Protein AF-A0A535XSL6-F1 (afdb_monomer_lite)

pLDDT: mean 91.22, std 11.69, range [49.62, 98.19]

Sequence (105 aa):
RFDVVIGQMKQGILSLMEIEALAAGRPVITALDRTLYAPDPPPVVAVSGPDEIVAAVERLRRDPGELERISRESRDWAARNHGRAHHLALLETAYFGGSGPAVSS

Structure (mmCIF, N/CA/C/O backbone):
data_AF-A0A535XSL6-F1
#
_entry.id   AF-A0A535XSL6-F1
#
loop_
_atom_site.group_PDB
_atom_site.id
_atom_site.type_symbol
_atom_site.label_atom_id
_atom_site.label_alt_id
_atom_site.label_comp_id
_atom_site.label_asym_id
_atom_site.label_entity_id
_atom_site.label_seq_id
_atom_site.pdbx_PDB_ins_code
_atom_site.Cartn_x
_atom_site.Cartn_y
_atom_site.Cartn_z
_atom_site.occupancy
_atom_site.B_iso_or_equiv
_atom_site.auth_seq_id
_atom_site.auth_comp_id
_atom_site.auth_asym_id
_atom_site.auth_atom_id
_atom_site.pdbx_PDB_model_num
ATOM 1 N N . ARG A 1 1 ? -7.313 -13.955 13.182 1.00 53.66 1 ARG A N 1
ATOM 2 C CA . ARG A 1 1 ? -6.866 -13.836 11.774 1.00 53.66 1 ARG A CA 1
ATOM 3 C C . ARG A 1 1 ? -6.475 -12.376 11.565 1.00 53.66 1 ARG A C 1
ATOM 5 O O . ARG A 1 1 ? -7.182 -11.526 12.085 1.00 53.66 1 ARG A O 1
ATOM 12 N N . PHE A 1 2 ? -5.306 -12.099 10.983 1.00 57.81 2 PHE A N 1
ATOM 13 C CA . PHE A 1 2 ? -4.799 -10.734 10.786 1.00 57.81 2 PHE A CA 1
ATOM 14 C C . PHE A 1 2 ? -4.934 -10.362 9.307 1.00 57.81 2 PHE A C 1
ATOM 16 O O . PHE A 1 2 ? -4.104 -10.766 8.491 1.00 57.81 2 PHE A O 1
ATOM 23 N N . ASP A 1 3 ? -5.989 -9.627 8.964 1.00 80.44 3 ASP A N 1
ATOM 24 C CA . ASP A 1 3 ? -6.381 -9.379 7.570 1.00 80.44 3 ASP A CA 1
ATOM 25 C C . ASP A 1 3 ? -5.793 -8.090 6.970 1.00 80.44 3 ASP A C 1
ATOM 27 O O . ASP A 1 3 ? -5.906 -7.876 5.771 1.00 80.44 3 ASP A O 1
ATOM 31 N N . VAL A 1 4 ? -5.118 -7.262 7.774 1.00 91.50 4 VAL A N 1
ATOM 32 C CA . VAL A 1 4 ? -4.571 -5.955 7.366 1.00 91.50 4 VAL A CA 1
ATOM 33 C C . VAL A 1 4 ? -3.098 -5.848 7.767 1.00 91.50 4 VAL A C 1
ATOM 35 O O . VAL A 1 4 ? -2.683 -6.407 8.786 1.00 91.50 4 VAL A O 1
ATOM 38 N N . VAL A 1 5 ? -2.305 -5.140 6.965 1.00 95.75 5 VAL A N 1
ATOM 39 C CA . VAL A 1 5 ? -0.901 -4.799 7.236 1.00 95.75 5 VAL A CA 1
ATOM 40 C C . VAL A 1 5 ? -0.791 -3.294 7.481 1.00 95.75 5 VAL A C 1
ATOM 42 O O . VAL A 1 5 ? -1.433 -2.502 6.795 1.00 95.75 5 VAL A O 1
ATOM 45 N N . ILE A 1 6 ? 0.011 -2.892 8.466 1.00 96.19 6 ILE A N 1
ATOM 46 C CA . ILE A 1 6 ? 0.261 -1.482 8.784 1.00 96.19 6 ILE A CA 1
ATOM 47 C C . ILE A 1 6 ? 1.759 -1.230 8.639 1.00 96.19 6 ILE A C 1
ATOM 49 O O . ILE A 1 6 ? 2.554 -1.856 9.336 1.00 96.19 6 ILE A O 1
ATOM 53 N N . GLY A 1 7 ? 2.129 -0.307 7.756 1.00 94.75 7 GLY A N 1
ATOM 54 C CA . GLY A 1 7 ? 3.508 0.141 7.553 1.00 94.75 7 GLY A CA 1
ATOM 55 C C . GLY A 1 7 ? 3.554 1.662 7.569 1.00 94.75 7 GLY A C 1
ATOM 56 O O . GLY A 1 7 ? 2.710 2.299 6.957 1.00 94.75 7 GLY A O 1
ATOM 57 N N . 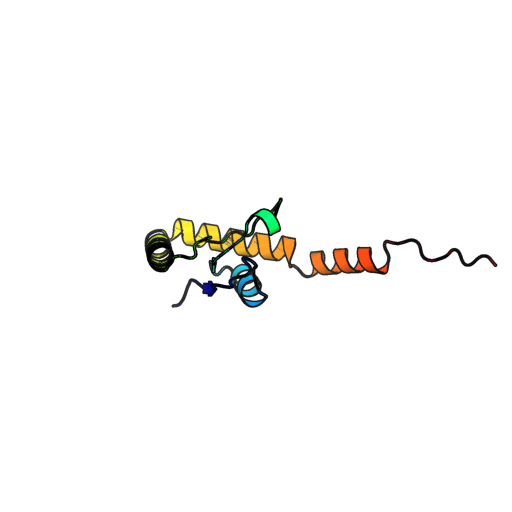GLN A 1 8 ? 4.482 2.283 8.293 1.00 95.19 8 GLN A N 1
ATOM 58 C CA . GLN A 1 8 ? 4.508 3.745 8.487 1.00 95.19 8 GLN A CA 1
ATOM 59 C C . GLN A 1 8 ? 5.891 4.311 8.149 1.00 95.19 8 GLN A C 1
ATOM 61 O O . GLN A 1 8 ? 6.558 4.943 8.970 1.00 95.19 8 GLN A O 1
ATOM 66 N N . MET A 1 9 ? 6.354 4.024 6.929 1.00 92.38 9 MET A N 1
ATOM 67 C CA . MET A 1 9 ? 7.629 4.530 6.427 1.00 92.38 9 MET A CA 1
ATOM 68 C C . MET A 1 9 ? 7.535 6.042 6.178 1.00 92.38 9 MET A C 1
ATOM 70 O O . MET A 1 9 ? 6.661 6.517 5.457 1.00 92.38 9 MET A O 1
ATOM 74 N N . LYS A 1 10 ? 8.460 6.816 6.758 1.00 89.94 10 LYS A N 1
ATOM 75 C CA . LYS A 1 10 ? 8.420 8.291 6.713 1.00 89.94 10 LYS A CA 1
ATOM 76 C C . LYS A 1 10 ? 8.598 8.875 5.311 1.00 89.94 10 LYS A C 1
ATOM 78 O O . LYS A 1 10 ? 8.204 10.008 5.075 1.00 89.94 10 LYS A O 1
ATOM 83 N N . GLN A 1 11 ? 9.206 8.118 4.405 1.00 92.69 11 GLN A N 1
ATOM 84 C CA . GLN A 1 11 ? 9.481 8.518 3.029 1.00 92.69 11 GLN A CA 1
ATOM 85 C C . GLN A 1 11 ? 8.227 8.517 2.139 1.00 92.69 11 GLN A C 1
ATOM 87 O O . GLN A 1 11 ? 8.316 8.954 0.998 1.00 92.69 11 GLN A O 1
ATOM 92 N N . GLY A 1 12 ? 7.078 8.026 2.626 1.00 93.62 12 GLY A N 1
ATOM 93 C CA . GLY A 1 12 ? 5.834 8.005 1.851 1.00 93.62 12 GLY A CA 1
ATOM 94 C C . GLY A 1 12 ? 5.847 7.016 0.681 1.00 93.62 12 GLY A C 1
ATOM 95 O O . GLY A 1 12 ? 5.051 7.162 -0.245 1.00 93.62 12 GLY A O 1
ATOM 96 N N . ILE A 1 13 ? 6.747 6.030 0.716 1.00 95.38 13 ILE A N 1
ATOM 97 C CA . ILE A 1 13 ? 6.874 4.971 -0.288 1.00 95.38 13 ILE A CA 1
ATOM 98 C C . ILE A 1 13 ? 6.424 3.624 0.280 1.00 95.38 13 ILE A C 1
ATOM 100 O O . ILE A 1 13 ? 6.453 3.395 1.489 1.00 95.38 13 ILE A O 1
ATOM 104 N N . LEU A 1 14 ? 6.094 2.706 -0.619 1.00 96.56 14 LEU A N 1
ATOM 105 C CA . LEU A 1 14 ? 5.950 1.285 -0.337 1.00 96.56 14 LEU A CA 1
ATOM 106 C C . LEU A 1 14 ? 7.327 0.617 -0.329 1.00 96.56 14 LEU A C 1
ATOM 108 O O . LEU A 1 14 ? 8.085 0.737 -1.294 1.00 96.56 14 LEU A O 1
ATOM 112 N N . SER A 1 15 ? 7.639 -0.119 0.735 1.00 94.88 15 SER A N 1
ATOM 113 C CA . SER A 1 15 ? 8.760 -1.054 0.732 1.00 94.88 15 SER A CA 1
ATOM 114 C C . SER A 1 15 ? 8.353 -2.377 0.079 1.00 94.88 15 SER A C 1
ATOM 116 O O . SER A 1 15 ? 7.188 -2.603 -0.266 1.00 94.88 15 SER A O 1
ATOM 118 N N . LEU A 1 16 ? 9.315 -3.294 -0.046 1.00 94.81 16 LEU A N 1
ATOM 119 C CA . LEU A 1 16 ? 9.047 -4.646 -0.531 1.00 94.81 16 LEU A CA 1
ATOM 120 C C . LEU A 1 16 ? 7.955 -5.349 0.291 1.00 94.81 16 LEU A C 1
ATOM 122 O O . LEU A 1 16 ? 7.112 -6.029 -0.284 1.00 94.81 16 LEU A O 1
ATOM 126 N N . MET A 1 17 ? 7.921 -5.144 1.611 1.00 95.06 17 MET A N 1
ATOM 127 C CA . MET A 1 17 ? 6.949 -5.812 2.482 1.00 95.06 17 MET A CA 1
ATOM 128 C C . MET A 1 17 ? 5.516 -5.340 2.211 1.00 95.06 17 MET A C 1
ATOM 130 O O . MET A 1 17 ? 4.594 -6.156 2.187 1.00 95.06 17 MET A O 1
ATOM 134 N N . GLU A 1 18 ? 5.305 -4.040 1.969 1.00 96.88 18 GLU A N 1
ATOM 135 C CA . GLU A 1 18 ? 3.988 -3.542 1.570 1.00 96.88 18 GLU A CA 1
ATOM 136 C C . GLU A 1 18 ? 3.591 -4.079 0.191 1.00 96.88 18 GLU A C 1
ATOM 138 O O . GLU A 1 18 ? 2.450 -4.496 0.015 1.00 96.88 18 GLU A O 1
ATOM 143 N N . ILE A 1 19 ? 4.517 -4.144 -0.770 1.00 96.81 19 ILE A N 1
ATOM 144 C CA . ILE A 1 19 ? 4.233 -4.692 -2.107 1.00 96.81 19 ILE A CA 1
ATOM 145 C C . ILE A 1 19 ? 3.854 -6.179 -2.024 1.00 96.81 19 ILE A C 1
ATOM 147 O O . ILE A 1 19 ? 2.882 -6.599 -2.652 1.00 96.81 19 ILE A O 1
ATOM 151 N N . GLU A 1 20 ? 4.557 -6.977 -1.219 1.00 96.19 20 GLU A N 1
ATOM 152 C CA . GLU A 1 20 ? 4.226 -8.388 -0.989 1.00 96.19 20 GLU A CA 1
ATOM 153 C C . GLU A 1 20 ? 2.866 -8.558 -0.302 1.00 96.19 20 GLU A C 1
ATOM 155 O O . GLU A 1 20 ? 2.087 -9.441 -0.670 1.00 96.19 20 GLU A O 1
ATOM 160 N N . ALA A 1 21 ? 2.534 -7.690 0.658 1.00 96.62 21 ALA A N 1
ATOM 161 C CA . ALA A 1 21 ? 1.214 -7.677 1.280 1.00 96.62 21 ALA A CA 1
ATOM 162 C C . ALA A 1 21 ? 0.111 -7.393 0.248 1.00 96.62 21 ALA A C 1
ATOM 164 O O . ALA A 1 21 ? -0.882 -8.126 0.201 1.00 96.62 21 ALA A O 1
ATOM 165 N N . LEU A 1 22 ? 0.310 -6.399 -0.623 1.00 96.81 22 LEU A N 1
ATOM 166 C CA . LEU A 1 22 ? -0.619 -6.087 -1.711 1.00 96.81 22 LEU A CA 1
ATOM 167 C C . LEU A 1 22 ? -0.757 -7.258 -2.690 1.00 96.81 22 LEU A C 1
ATOM 169 O O . LEU A 1 22 ? -1.878 -7.627 -3.043 1.00 96.81 22 LEU A O 1
ATOM 173 N N . ALA A 1 23 ? 0.353 -7.900 -3.062 1.00 96.81 23 ALA A N 1
ATOM 174 C CA . ALA A 1 23 ? 0.362 -9.083 -3.922 1.00 96.81 23 ALA A CA 1
ATOM 175 C C . ALA A 1 23 ? -0.367 -10.284 -3.290 1.00 96.81 23 ALA A C 1
ATOM 177 O O . ALA A 1 23 ? -1.012 -11.060 -3.994 1.00 96.81 23 ALA A O 1
ATOM 178 N N . ALA A 1 24 ? -0.335 -10.415 -1.961 1.00 95.69 24 ALA A N 1
ATOM 179 C CA . ALA A 1 24 ? -1.122 -11.399 -1.218 1.00 95.69 24 ALA A CA 1
ATOM 180 C C . ALA A 1 24 ? -2.605 -10.997 -1.054 1.00 95.69 24 ALA A C 1
ATOM 182 O O . ALA A 1 24 ? -3.403 -11.763 -0.511 1.00 95.69 24 ALA A O 1
ATOM 183 N N . GLY A 1 25 ? -2.997 -9.806 -1.516 1.00 95.25 25 GLY A N 1
ATOM 184 C CA . GLY A 1 25 ? -4.336 -9.246 -1.344 1.00 95.25 25 GLY A CA 1
ATOM 185 C C . GLY A 1 25 ? -4.651 -8.870 0.098 1.00 95.25 25 GLY A C 1
ATOM 186 O O . GLY A 1 25 ? -5.805 -8.951 0.513 1.00 95.25 25 GLY A O 1
ATOM 187 N N . ARG A 1 26 ? -3.637 -8.498 0.881 1.00 95.19 26 ARG A N 1
ATOM 188 C CA . ARG A 1 26 ? -3.792 -7.987 2.244 1.00 95.19 26 ARG A CA 1
ATOM 189 C C . ARG A 1 26 ? -3.800 -6.460 2.174 1.00 95.19 26 ARG A C 1
ATOM 191 O O . ARG A 1 26 ? -2.777 -5.890 1.794 1.00 95.19 26 ARG A O 1
ATOM 198 N N . PRO A 1 27 ? -4.910 -5.788 2.524 1.00 95.19 27 PRO A N 1
ATOM 199 C CA . PRO A 1 27 ? -4.965 -4.335 2.532 1.00 95.19 27 PRO A CA 1
ATOM 200 C C . PRO A 1 27 ? -3.859 -3.740 3.402 1.00 95.19 27 PRO A C 1
ATOM 202 O O . PRO A 1 27 ? -3.575 -4.236 4.497 1.00 95.19 27 PRO A O 1
ATOM 205 N N . VAL A 1 28 ? -3.249 -2.668 2.903 1.00 97.62 28 VAL A N 1
ATOM 206 C CA . VAL A 1 28 ? -2.163 -1.954 3.577 1.00 97.62 28 VAL A CA 1
ATOM 207 C C . VAL A 1 28 ? -2.667 -0.589 4.035 1.00 97.62 28 VAL A C 1
ATOM 209 O O . VAL A 1 28 ? -3.239 0.166 3.246 1.00 97.62 28 VAL A O 1
ATOM 212 N N . ILE A 1 29 ? -2.442 -0.268 5.308 1.00 97.69 29 ILE A N 1
ATOM 213 C CA . ILE A 1 29 ? -2.622 1.069 5.878 1.00 97.69 29 ILE A CA 1
ATOM 214 C C . ILE A 1 29 ? -1.237 1.698 6.012 1.00 97.69 29 ILE A C 1
ATOM 216 O O . ILE A 1 29 ? -0.399 1.194 6.767 1.00 97.69 29 ILE A O 1
ATOM 220 N N . THR A 1 30 ? -0.977 2.776 5.276 1.00 97.75 30 THR A N 1
ATOM 221 C CA . THR A 1 30 ? 0.369 3.354 5.216 1.00 97.75 30 THR A CA 1
ATOM 222 C C . THR A 1 30 ? 0.395 4.851 4.962 1.00 97.75 30 THR A C 1
ATOM 224 O O . THR A 1 30 ? -0.532 5.405 4.378 1.00 97.75 30 THR A O 1
ATOM 227 N N . ALA A 1 31 ? 1.472 5.506 5.387 1.00 96.75 31 ALA A N 1
ATOM 228 C CA . ALA A 1 31 ? 1.798 6.843 4.921 1.00 96.75 31 ALA A CA 1
ATOM 229 C C . ALA A 1 31 ? 2.232 6.754 3.449 1.00 96.75 31 ALA A C 1
ATOM 231 O O . ALA A 1 31 ? 3.170 6.028 3.126 1.00 96.75 31 ALA A O 1
ATOM 232 N N . LEU A 1 32 ? 1.557 7.483 2.557 1.00 96.69 32 LEU A N 1
ATOM 233 C CA . LEU A 1 32 ? 1.830 7.431 1.121 1.00 96.69 32 LEU A CA 1
AT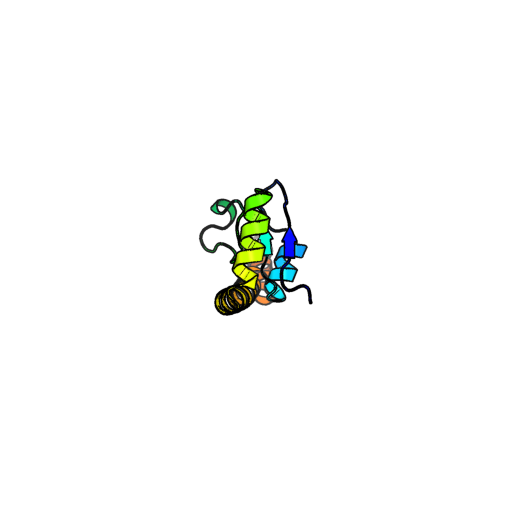OM 234 C C . LEU A 1 32 ? 1.878 8.836 0.524 1.00 96.69 32 LEU A C 1
ATOM 236 O O . LEU A 1 32 ? 0.897 9.578 0.601 1.00 96.69 32 LEU A O 1
ATOM 240 N N . ASP A 1 33 ? 2.975 9.156 -0.151 1.00 95.19 33 ASP A N 1
ATOM 241 C CA . ASP A 1 33 ? 3.027 10.280 -1.075 1.00 95.19 33 ASP A CA 1
ATOM 242 C C . ASP A 1 33 ? 2.502 9.823 -2.441 1.00 95.19 33 ASP A C 1
ATOM 244 O O . ASP A 1 33 ? 3.184 9.152 -3.214 1.00 95.19 33 ASP A O 1
ATOM 248 N N . ARG A 1 34 ? 1.255 10.189 -2.748 1.00 92.88 34 ARG A N 1
ATOM 249 C 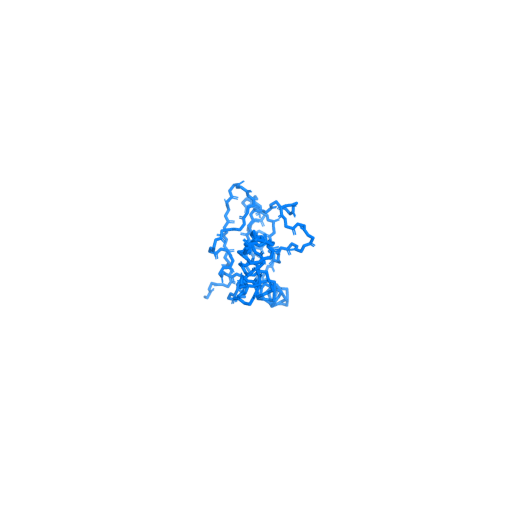CA . ARG A 1 34 ? 0.589 9.799 -4.000 1.00 92.88 34 ARG A CA 1
ATOM 250 C C . ARG A 1 34 ? 1.268 10.365 -5.245 1.00 92.88 34 ARG A C 1
ATOM 252 O O . ARG A 1 34 ? 1.080 9.805 -6.323 1.00 92.88 34 ARG A O 1
ATOM 259 N N . THR A 1 35 ? 2.031 11.451 -5.123 1.00 94.12 35 THR A N 1
ATOM 260 C CA . THR A 1 35 ? 2.687 12.082 -6.277 1.00 94.12 35 THR A CA 1
ATOM 261 C C . THR A 1 35 ? 3.783 11.195 -6.866 1.00 94.12 35 THR A C 1
ATOM 263 O O . THR A 1 35 ? 3.993 11.215 -8.077 1.00 94.12 35 THR A O 1
ATOM 266 N N . LEU A 1 36 ? 4.394 10.335 -6.044 1.00 93.00 36 LEU A N 1
ATOM 267 C CA . LEU A 1 36 ? 5.416 9.368 -6.455 1.00 93.00 36 LEU A CA 1
ATOM 268 C C . LEU A 1 36 ? 4.858 8.196 -7.276 1.00 93.00 36 LEU A C 1
ATOM 270 O O . LEU A 1 36 ? 5.626 7.460 -7.889 1.00 93.00 36 LEU A O 1
ATOM 274 N N . TYR A 1 37 ? 3.535 8.022 -7.289 1.00 93.56 37 TYR A N 1
ATOM 275 C CA . TYR A 1 37 ? 2.856 6.905 -7.948 1.00 93.56 37 TYR A CA 1
ATOM 276 C C . TYR A 1 37 ? 1.919 7.354 -9.074 1.00 93.56 37 TYR A C 1
ATOM 278 O O . TYR A 1 37 ? 1.065 6.591 -9.518 1.00 93.56 37 TYR A O 1
ATOM 286 N N . ALA A 1 38 ? 2.040 8.595 -9.549 1.00 91.88 38 ALA A N 1
ATOM 287 C CA . ALA A 1 38 ? 1.301 9.021 -10.729 1.00 91.88 38 ALA A CA 1
ATOM 288 C C . ALA A 1 38 ? 1.826 8.286 -11.983 1.00 91.88 38 ALA A C 1
ATOM 290 O O . ALA A 1 38 ? 3.041 8.165 -12.147 1.00 91.88 38 ALA A O 1
ATOM 291 N N . PRO A 1 39 ? 0.953 7.826 -12.899 1.00 93.44 39 PRO A N 1
ATOM 292 C CA . PRO A 1 39 ? -0.503 8.002 -12.920 1.00 93.44 39 PRO A CA 1
ATOM 293 C C . PRO A 1 39 ? -1.319 6.859 -12.274 1.00 93.44 39 PRO A C 1
ATOM 295 O O . PRO A 1 39 ? -2.539 6.985 -12.204 1.00 93.44 39 PRO A O 1
ATOM 298 N N . ASP A 1 40 ? -0.690 5.766 -11.827 1.00 94.75 40 ASP A N 1
ATOM 299 C CA . ASP A 1 40 ? -1.357 4.554 -11.308 1.00 94.75 40 ASP A CA 1
ATOM 300 C C . ASP A 1 40 ? -1.043 4.321 -9.812 1.00 94.75 40 ASP A C 1
ATOM 302 O O . ASP A 1 40 ? -0.169 3.515 -9.472 1.00 94.75 40 ASP A O 1
ATOM 306 N N . PRO A 1 41 ? -1.717 5.034 -8.887 1.00 95.69 41 PRO A N 1
ATOM 307 C CA . PRO A 1 41 ? -1.436 4.936 -7.460 1.00 95.69 41 PRO A CA 1
ATOM 308 C C . PRO A 1 41 ? -1.804 3.562 -6.878 1.00 95.69 41 PRO A C 1
ATOM 310 O O . PRO A 1 41 ? -2.815 2.975 -7.275 1.00 95.69 41 PRO A O 1
ATOM 313 N N . PRO A 1 42 ? -1.057 3.062 -5.875 1.00 97.12 42 PRO A N 1
ATOM 314 C CA . PRO A 1 42 ? -1.363 1.785 -5.254 1.00 97.12 42 PRO A CA 1
ATOM 315 C C . PRO A 1 42 ? -2.674 1.854 -4.451 1.00 97.12 42 PRO A C 1
ATOM 317 O O . PRO A 1 42 ? -2.955 2.860 -3.786 1.00 97.12 42 PRO A O 1
ATOM 320 N N . PRO A 1 43 ? -3.470 0.773 -4.441 1.00 96.81 43 PRO A N 1
ATOM 321 C CA . PRO A 1 43 ? -4.716 0.694 -3.688 1.00 96.81 43 PRO A CA 1
ATOM 322 C C . PRO A 1 43 ? -4.421 0.392 -2.212 1.00 96.81 43 PRO A C 1
ATOM 324 O O . PRO A 1 43 ? -4.493 -0.747 -1.748 1.00 96.81 43 PRO A O 1
ATOM 327 N N . VAL A 1 44 ? -4.061 1.445 -1.480 1.00 97.44 44 VAL A N 1
ATOM 328 C CA . VAL A 1 44 ? -3.797 1.433 -0.035 1.00 97.44 44 VAL A CA 1
ATOM 329 C C . VAL A 1 44 ? -4.732 2.390 0.696 1.00 97.44 44 VAL A C 1
ATOM 331 O O . VAL A 1 44 ? -5.281 3.331 0.115 1.00 97.44 44 VAL A O 1
ATOM 334 N N . VAL A 1 45 ? -4.865 2.204 2.007 1.00 97.31 45 VAL A N 1
ATOM 335 C CA . VAL A 1 45 ? -5.466 3.211 2.883 1.00 97.31 45 VAL A CA 1
ATOM 336 C C . VAL A 1 45 ? -4.366 4.170 3.337 1.00 97.31 45 VAL A C 1
ATOM 338 O O . VAL A 1 45 ? -3.584 3.859 4.233 1.00 97.31 45 VAL A O 1
ATOM 341 N N . ALA A 1 46 ? -4.295 5.326 2.677 1.00 96.62 46 ALA A N 1
ATOM 342 C CA . ALA A 1 46 ? -3.255 6.326 2.901 1.00 96.62 46 ALA A CA 1
ATOM 343 C C . ALA A 1 46 ? -3.570 7.214 4.120 1.00 96.62 46 ALA A C 1
ATOM 345 O O . ALA A 1 46 ? -4.286 8.204 3.979 1.00 96.62 46 ALA A O 1
ATOM 346 N N . VAL A 1 47 ? -3.066 6.845 5.301 1.00 97.00 47 VAL A N 1
ATOM 347 C CA . VAL A 1 47 ? -3.198 7.596 6.567 1.00 97.00 47 VAL A CA 1
ATOM 348 C C . VAL A 1 47 ? -1.947 7.410 7.429 1.00 97.00 47 VAL A C 1
ATOM 350 O O . VAL A 1 47 ? -1.270 6.380 7.336 1.00 97.00 47 VAL A O 1
ATOM 353 N N . SER A 1 48 ? -1.652 8.389 8.288 1.00 95.69 48 SER A N 1
ATOM 354 C CA . SER A 1 48 ? -0.434 8.381 9.117 1.00 95.69 48 SER A CA 1
ATOM 355 C C . SER A 1 48 ? -0.637 8.793 10.576 1.00 95.69 48 SER A C 1
ATOM 357 O O . SER A 1 48 ? 0.246 8.563 11.402 1.00 95.69 48 SER A O 1
ATOM 359 N N . GLY A 1 49 ? -1.777 9.393 10.927 1.00 96.75 49 GLY A N 1
ATOM 360 C CA . GLY A 1 49 ? -2.108 9.721 12.311 1.00 96.75 49 GLY A CA 1
ATOM 361 C C . GLY A 1 49 ? -2.525 8.480 13.114 1.00 96.75 49 GLY A C 1
ATOM 362 O O . GLY A 1 49 ? -3.239 7.632 12.577 1.00 96.75 49 GLY A O 1
ATOM 363 N N . PRO A 1 50 ? -2.159 8.358 14.405 1.00 95.94 50 PRO A N 1
ATOM 364 C CA . PRO A 1 50 ? -2.580 7.230 15.242 1.00 95.94 50 PRO A CA 1
ATOM 365 C C . PRO A 1 50 ? -4.101 7.017 15.256 1.00 95.94 50 PRO A C 1
ATOM 367 O O . PRO A 1 50 ? -4.569 5.906 15.009 1.00 95.94 50 PRO A O 1
ATOM 370 N N . ASP A 1 51 ? -4.872 8.088 15.457 1.00 98.19 51 ASP A N 1
ATOM 371 C CA . ASP A 1 51 ? -6.339 8.025 15.481 1.00 98.19 51 ASP A CA 1
ATOM 372 C C . ASP A 1 51 ? -6.922 7.675 14.105 1.00 98.19 51 ASP A C 1
ATOM 374 O O . ASP A 1 51 ? -7.897 6.930 14.005 1.00 98.19 51 ASP A O 1
ATOM 378 N N . GLU A 1 52 ? -6.291 8.150 13.028 1.00 98.00 52 GLU A N 1
ATOM 379 C CA . GLU A 1 52 ? -6.688 7.830 11.653 1.00 98.00 52 GLU A CA 1
ATOM 380 C C . GLU A 1 52 ? -6.456 6.352 11.333 1.00 98.00 52 GLU A C 1
ATOM 382 O O . GLU A 1 52 ? -7.292 5.716 10.691 1.00 98.00 52 GLU A O 1
ATOM 387 N N . ILE A 1 53 ? -5.341 5.786 11.804 1.00 97.56 53 ILE A N 1
ATOM 388 C CA . ILE A 1 53 ? -5.021 4.365 11.647 1.00 97.56 53 ILE A CA 1
ATOM 389 C C . ILE A 1 53 ? -6.051 3.517 12.396 1.00 97.56 53 ILE A C 1
ATOM 391 O O . ILE A 1 53 ? -6.586 2.566 11.823 1.00 97.56 53 ILE A O 1
ATOM 395 N N . VAL A 1 54 ? -6.381 3.874 13.642 1.00 97.06 54 VAL A N 1
ATOM 396 C CA . VAL A 1 54 ? -7.433 3.188 14.412 1.00 97.06 54 VAL A CA 1
ATOM 397 C C . VAL A 1 54 ? -8.766 3.266 13.669 1.00 97.06 54 VAL A C 1
ATOM 399 O O . VAL A 1 54 ? -9.404 2.236 13.447 1.00 97.06 54 VAL A O 1
ATOM 402 N N . ALA A 1 55 ? -9.162 4.454 13.210 1.00 97.62 55 ALA A N 1
ATOM 403 C CA . ALA A 1 55 ? -10.396 4.647 12.457 1.00 97.62 55 ALA A CA 1
ATOM 404 C C . ALA A 1 55 ? -10.419 3.835 11.149 1.00 97.62 55 ALA A C 1
ATOM 406 O O . ALA A 1 55 ? -11.450 3.258 10.800 1.00 97.62 55 ALA A O 1
ATOM 407 N N . ALA A 1 56 ? -9.291 3.738 10.443 1.00 96.75 56 ALA A N 1
ATOM 408 C CA . ALA A 1 56 ? -9.154 2.948 9.225 1.00 96.75 56 ALA A CA 1
ATOM 409 C C . ALA A 1 56 ? -9.323 1.443 9.479 1.00 96.75 56 ALA A C 1
ATOM 411 O O . ALA A 1 56 ? -10.072 0.786 8.755 1.00 96.75 56 ALA A O 1
ATOM 412 N N . VAL A 1 57 ? -8.680 0.901 10.518 1.00 95.31 57 VAL A N 1
ATOM 413 C CA . VAL A 1 57 ? -8.844 -0.509 10.915 1.00 95.31 57 VAL A CA 1
ATOM 414 C C . VAL A 1 57 ? -10.301 -0.794 11.273 1.00 95.31 57 VAL A C 1
ATOM 416 O O . VAL A 1 57 ? -10.896 -1.765 10.808 1.00 95.31 57 VAL A O 1
ATOM 419 N N . GLU A 1 58 ? -10.895 0.081 12.077 1.00 95.81 58 GLU A N 1
ATOM 420 C CA . GLU A 1 58 ? -12.281 -0.004 12.523 1.00 95.81 58 GLU A CA 1
AT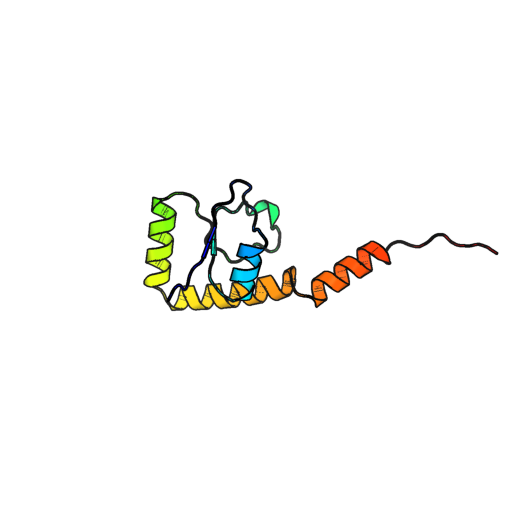OM 421 C C . GLU A 1 58 ? -13.281 0.074 11.356 1.00 95.81 58 GLU A C 1
ATOM 423 O O . GLU A 1 58 ? -14.281 -0.647 11.348 1.00 95.81 58 GLU A O 1
ATOM 428 N N . ARG A 1 59 ? -13.012 0.914 10.353 1.00 95.00 59 ARG A N 1
ATOM 429 C CA . ARG A 1 59 ? -13.804 1.017 9.121 1.00 95.00 59 ARG A CA 1
ATOM 430 C C . ARG A 1 59 ? -13.735 -0.273 8.307 1.00 95.00 59 ARG A C 1
ATOM 432 O O . ARG A 1 59 ? -14.778 -0.858 8.035 1.00 95.00 59 ARG A O 1
ATOM 439 N N . LEU A 1 60 ? -12.531 -0.766 8.009 1.00 93.69 60 LEU A N 1
ATOM 440 C CA . LEU A 1 60 ? -12.339 -2.004 7.243 1.00 93.69 60 LEU A CA 1
ATOM 441 C C . LEU A 1 60 ? -12.930 -3.231 7.948 1.00 93.69 60 LEU A C 1
ATOM 443 O O . LEU A 1 60 ? -13.450 -4.131 7.295 1.00 93.69 60 LEU A O 1
ATOM 447 N N . ARG A 1 61 ? -12.905 -3.266 9.287 1.00 93.19 61 ARG A N 1
ATOM 448 C CA . ARG A 1 61 ? -13.552 -4.338 10.057 1.00 93.19 61 ARG A CA 1
ATOM 449 C C . ARG A 1 61 ? -15.075 -4.334 9.902 1.00 93.19 61 ARG A C 1
ATOM 451 O O . ARG A 1 61 ? -15.688 -5.396 9.960 1.00 93.19 61 ARG A O 1
ATOM 458 N N . ARG A 1 62 ? -15.693 -3.156 9.772 1.00 95.56 62 ARG A N 1
ATOM 459 C CA . ARG A 1 62 ? -17.153 -3.008 9.644 1.00 95.56 62 ARG A CA 1
ATOM 460 C C . ARG A 1 62 ? -17.652 -3.135 8.208 1.00 95.56 62 ARG A C 1
ATOM 462 O O . ARG A 1 62 ? -18.845 -3.355 8.031 1.00 95.56 62 ARG A O 1
ATOM 469 N N . ASP A 1 63 ? -16.766 -3.033 7.221 1.00 95.50 63 ASP A N 1
ATOM 470 C CA . ASP A 1 63 ? -17.107 -3.131 5.804 1.00 95.50 63 ASP A CA 1
ATOM 471 C C . ASP A 1 63 ? -16.293 -4.233 5.092 1.00 95.50 63 ASP A C 1
ATOM 473 O O . ASP A 1 63 ? -15.260 -3.967 4.468 1.00 95.50 63 ASP A O 1
ATOM 477 N N . PRO A 1 64 ? -16.758 -5.497 5.155 1.00 92.88 64 PRO A N 1
ATOM 478 C CA . PRO A 1 64 ? -16.130 -6.602 4.434 1.00 92.88 64 PRO A CA 1
ATOM 479 C C . PRO A 1 64 ? -16.125 -6.417 2.911 1.00 92.88 64 PRO A C 1
ATOM 481 O O . PRO A 1 64 ? -15.254 -6.961 2.235 1.00 92.88 64 PRO A O 1
ATOM 484 N N . GLY A 1 65 ? -17.087 -5.667 2.362 1.00 96.12 65 GLY A N 1
ATOM 485 C CA . GLY A 1 65 ? -17.170 -5.400 0.928 1.00 96.12 65 GLY A CA 1
ATOM 486 C C . GLY A 1 65 ? -16.049 -4.475 0.468 1.00 96.12 65 GLY A C 1
ATOM 487 O O . GLY A 1 65 ? -15.401 -4.735 -0.548 1.00 96.12 65 GLY A O 1
ATOM 488 N N . GLU A 1 66 ? -15.766 -3.432 1.247 1.00 94.88 66 GLU A N 1
ATOM 489 C CA . GLU A 1 66 ? -14.614 -2.569 1.017 1.00 94.88 66 GLU A CA 1
ATOM 490 C C . GLU A 1 66 ? -13.292 -3.326 1.176 1.00 94.88 66 GLU A C 1
ATOM 492 O O . GLU A 1 66 ? -12.405 -3.174 0.332 1.00 94.88 66 GLU A O 1
ATOM 497 N N . LEU A 1 67 ? -13.173 -4.170 2.205 1.00 94.44 67 LEU A N 1
ATOM 498 C CA . LEU A 1 67 ? -11.990 -5.005 2.418 1.00 94.44 67 LEU A CA 1
ATOM 499 C C . LEU A 1 67 ? -11.710 -5.890 1.192 1.00 94.44 67 LEU A C 1
ATOM 501 O O . LEU A 1 67 ? -10.609 -5.846 0.649 1.00 94.44 67 LEU A O 1
ATOM 505 N N . GLU A 1 68 ? -12.716 -6.628 0.711 1.00 95.25 68 GLU A N 1
ATOM 506 C CA . GLU A 1 68 ? -12.603 -7.508 -0.463 1.00 95.25 68 GLU A CA 1
ATOM 507 C C . GLU A 1 68 ? -12.260 -6.724 -1.737 1.00 95.25 68 GLU A C 1
ATOM 509 O O . GLU A 1 68 ? -11.457 -7.165 -2.567 1.00 95.25 68 GLU A O 1
ATOM 514 N N . ARG A 1 69 ? -12.851 -5.534 -1.900 1.00 96.62 69 ARG A N 1
ATOM 515 C CA . ARG A 1 69 ? -12.563 -4.644 -3.026 1.00 96.62 69 ARG A CA 1
ATOM 516 C C . ARG A 1 69 ? -11.094 -4.223 -3.029 1.00 96.62 69 ARG A C 1
ATOM 518 O O . ARG A 1 69 ? -10.435 -4.414 -4.049 1.00 96.62 69 ARG A O 1
ATOM 525 N N . ILE A 1 70 ? -10.582 -3.710 -1.907 1.00 96.50 70 ILE A N 1
ATOM 526 C CA . ILE A 1 70 ? -9.176 -3.300 -1.787 1.00 96.50 70 ILE A CA 1
ATOM 527 C C . ILE A 1 70 ? -8.266 -4.507 -2.007 1.00 96.50 70 ILE A C 1
ATOM 529 O O . ILE A 1 70 ? -7.367 -4.430 -2.831 1.00 96.50 70 ILE A O 1
ATOM 533 N N . SER A 1 71 ? -8.540 -5.645 -1.366 1.00 95.62 71 SER A N 1
ATOM 534 C CA . SER A 1 71 ? -7.768 -6.881 -1.538 1.00 95.62 71 SER A CA 1
ATOM 535 C C . SER A 1 71 ? -7.605 -7.297 -2.999 1.00 95.62 71 SER A C 1
ATOM 537 O O . SER A 1 71 ? -6.506 -7.667 -3.418 1.00 95.62 71 SER A O 1
ATOM 539 N N . ARG A 1 72 ? -8.684 -7.257 -3.789 1.00 97.69 72 ARG A N 1
ATOM 540 C CA . ARG A 1 72 ? -8.630 -7.570 -5.222 1.00 97.69 72 ARG A CA 1
ATOM 541 C C . ARG A 1 72 ? -7.816 -6.532 -5.987 1.00 97.69 72 ARG A C 1
ATOM 543 O O . ARG A 1 72 ? -6.900 -6.911 -6.709 1.00 97.69 72 ARG A O 1
ATOM 550 N N . GLU A 1 73 ? -8.112 -5.250 -5.790 1.00 98.06 73 GLU A N 1
ATOM 551 C CA . GLU A 1 73 ? -7.396 -4.159 -6.458 1.00 98.06 73 GLU A CA 1
ATOM 552 C C . GLU A 1 73 ? -5.893 -4.206 -6.156 1.00 98.06 73 GLU A C 1
ATOM 554 O O . GLU A 1 73 ? -5.085 -4.005 -7.060 1.00 98.06 73 GLU A O 1
ATOM 559 N N . SER A 1 74 ? -5.504 -4.528 -4.917 1.00 96.81 74 SER A N 1
ATOM 560 C CA . SER A 1 74 ? -4.110 -4.690 -4.496 1.00 96.81 74 SER A CA 1
ATOM 561 C C . SER A 1 74 ? -3.387 -5.782 -5.271 1.00 96.81 74 SER A C 1
ATOM 563 O O . SER A 1 74 ? -2.279 -5.540 -5.752 1.00 96.81 74 SER A O 1
ATOM 565 N N . ARG A 1 75 ? -4.019 -6.949 -5.453 1.00 97.50 75 ARG A N 1
ATOM 566 C CA . ARG A 1 75 ? -3.440 -8.037 -6.254 1.00 97.50 75 ARG A CA 1
ATOM 567 C C . ARG A 1 75 ? -3.2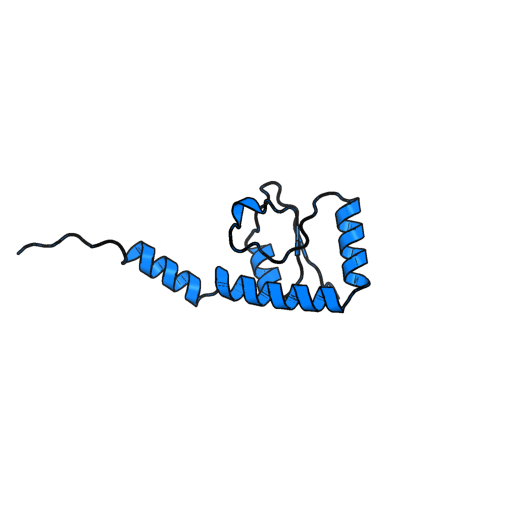63 -7.617 -7.703 1.00 97.50 75 ARG A C 1
ATOM 569 O O . ARG A 1 75 ? -2.194 -7.830 -8.271 1.00 97.50 75 ARG A O 1
ATOM 576 N N . ASP A 1 76 ? -4.284 -6.988 -8.275 1.00 97.94 76 ASP A N 1
ATOM 577 C CA . ASP A 1 76 ? -4.259 -6.571 -9.673 1.00 97.94 76 ASP A CA 1
ATOM 578 C C . ASP A 1 76 ? -3.190 -5.495 -9.907 1.00 97.94 76 ASP A C 1
ATOM 580 O O . ASP A 1 76 ? -2.421 -5.580 -10.864 1.00 97.94 76 ASP A O 1
ATOM 584 N N . TRP A 1 77 ? -3.091 -4.505 -9.017 1.00 97.75 77 TRP A N 1
ATOM 585 C CA . TRP A 1 77 ? -2.079 -3.454 -9.099 1.00 97.75 77 TRP A CA 1
ATOM 586 C C . TRP A 1 77 ? -0.661 -4.016 -8.943 1.00 97.75 77 TRP A C 1
ATOM 588 O O . TRP A 1 77 ? 0.206 -3.707 -9.761 1.00 97.75 77 TRP A O 1
ATOM 598 N N . ALA A 1 78 ? -0.429 -4.890 -7.956 1.00 97.00 78 ALA A N 1
ATOM 599 C CA . ALA A 1 78 ? 0.876 -5.510 -7.741 1.00 97.00 78 ALA A CA 1
ATOM 600 C C . ALA A 1 78 ? 1.279 -6.413 -8.918 1.00 97.00 78 ALA A C 1
ATOM 602 O O . ALA A 1 78 ? 2.430 -6.390 -9.343 1.00 97.00 78 ALA A O 1
ATOM 603 N N . ALA A 1 79 ? 0.343 -7.164 -9.503 1.00 95.94 79 ALA A N 1
ATOM 604 C CA . ALA A 1 79 ? 0.616 -7.988 -10.677 1.00 95.94 79 ALA A CA 1
ATOM 605 C C . ALA A 1 79 ? 0.983 -7.146 -11.910 1.00 95.94 79 ALA A C 1
ATOM 607 O O . ALA A 1 79 ? 1.911 -7.501 -12.638 1.00 95.94 79 ALA A O 1
ATOM 608 N N . ARG A 1 80 ? 0.289 -6.023 -12.138 1.00 95.81 80 ARG A N 1
ATOM 609 C CA . ARG A 1 80 ? 0.556 -5.131 -13.279 1.00 95.81 80 ARG A CA 1
ATOM 610 C C . ARG A 1 80 ? 1.871 -4.364 -13.147 1.00 95.81 80 ARG A C 1
ATOM 612 O O . ARG A 1 80 ? 2.600 -4.281 -14.128 1.00 95.81 80 ARG A O 1
ATOM 619 N N . ASN A 1 81 ? 2.169 -3.832 -11.961 1.00 95.06 81 ASN A N 1
ATOM 620 C CA . ASN A 1 81 ? 3.310 -2.934 -11.736 1.00 95.06 81 ASN A CA 1
ATOM 621 C C . ASN A 1 81 ? 4.559 -3.650 -11.204 1.00 95.06 81 ASN A C 1
ATOM 623 O O . ASN A 1 81 ? 5.678 -3.204 -11.427 1.00 95.06 81 ASN A O 1
ATOM 627 N N . HIS A 1 82 ? 4.390 -4.778 -10.513 1.00 94.44 82 HIS A N 1
ATOM 628 C CA . HIS A 1 82 ? 5.488 -5.521 -9.889 1.00 94.44 82 HIS A CA 1
ATOM 629 C C . HIS A 1 82 ? 5.517 -7.007 -10.268 1.00 94.44 82 HIS A C 1
ATOM 631 O O . HIS A 1 82 ? 6.336 -7.769 -9.754 1.00 94.44 82 HIS A O 1
ATOM 637 N N . GLY A 1 83 ? 4.679 -7.437 -11.213 1.00 93.12 83 GLY A N 1
ATOM 638 C CA . GLY A 1 83 ? 4.709 -8.799 -11.728 1.00 93.12 83 GLY A CA 1
ATOM 639 C C . GLY A 1 83 ? 6.006 -9.119 -12.470 1.00 93.12 83 GLY A C 1
ATOM 640 O O . GLY A 1 83 ? 6.694 -8.244 -13.003 1.00 93.12 83 GLY A O 1
ATOM 641 N N . ARG A 1 84 ? 6.322 -10.416 -12.557 1.00 92.88 84 ARG A N 1
ATOM 642 C CA . ARG A 1 84 ? 7.509 -10.920 -13.267 1.00 92.88 84 ARG A CA 1
ATOM 643 C C . ARG A 1 84 ? 7.567 -10.443 -14.719 1.00 92.88 84 ARG A C 1
ATOM 645 O O . ARG A 1 84 ? 8.624 -10.034 -15.179 1.00 92.88 84 ARG A O 1
ATOM 652 N N . ALA A 1 85 ? 6.446 -10.520 -15.439 1.00 90.69 85 ALA A N 1
ATOM 653 C CA . ALA A 1 85 ? 6.385 -10.131 -16.848 1.00 90.69 85 ALA A CA 1
ATOM 654 C C . ALA A 1 85 ? 6.711 -8.642 -17.045 1.00 90.69 85 ALA A C 1
ATOM 656 O O . ALA A 1 85 ? 7.498 -8.304 -17.923 1.00 90.69 85 ALA A O 1
ATOM 657 N N . HIS A 1 86 ? 6.170 -7.776 -16.182 1.00 92.56 86 HIS A N 1
ATOM 658 C CA . HIS A 1 86 ? 6.459 -6.345 -16.205 1.00 92.56 86 HIS A CA 1
ATOM 659 C C . HIS A 1 86 ? 7.943 -6.062 -15.934 1.00 92.56 86 HIS A C 1
ATOM 661 O O . HIS A 1 86 ? 8.589 -5.370 -16.716 1.00 92.56 86 HIS A O 1
ATOM 667 N N . HIS A 1 87 ? 8.515 -6.672 -14.889 1.00 91.94 87 HIS A N 1
ATOM 668 C CA . HIS A 1 87 ? 9.940 -6.522 -14.583 1.00 91.94 87 HIS A CA 1
ATOM 669 C C . HIS A 1 87 ? 10.845 -6.988 -15.729 1.00 91.94 87 HIS A C 1
ATOM 671 O O . HIS A 1 87 ? 11.824 -6.315 -16.037 1.00 91.94 87 HIS A O 1
ATOM 677 N N . LEU A 1 88 ? 10.525 -8.109 -16.384 1.00 94.00 88 LEU A N 1
ATOM 678 C CA . LEU A 1 88 ? 11.299 -8.577 -17.536 1.00 94.00 88 LEU A CA 1
ATOM 679 C C . LEU A 1 88 ? 11.257 -7.586 -18.699 1.00 94.00 88 LEU A C 1
ATOM 681 O O . LEU A 1 88 ? 12.307 -7.304 -19.264 1.00 94.00 88 LEU A O 1
ATOM 685 N N . ALA A 1 89 ? 10.090 -7.018 -19.010 1.00 92.06 89 ALA A N 1
ATOM 686 C CA . ALA A 1 89 ? 9.962 -6.022 -20.072 1.00 92.06 89 ALA A CA 1
ATOM 687 C C . ALA A 1 89 ? 10.786 -4.752 -19.780 1.00 92.06 89 ALA A C 1
ATOM 689 O O . ALA A 1 89 ? 11.447 -4.215 -20.672 1.00 92.06 89 ALA A O 1
ATOM 690 N N . LEU A 1 90 ? 10.794 -4.292 -18.521 1.00 92.81 90 LEU A N 1
ATOM 691 C CA . LEU A 1 90 ? 11.626 -3.164 -18.092 1.00 92.81 90 LEU A CA 1
ATOM 692 C C . LEU A 1 90 ? 13.121 -3.467 -18.234 1.00 92.81 90 LEU A C 1
ATOM 694 O O . LEU A 1 90 ? 13.863 -2.641 -18.763 1.00 92.81 90 LEU A O 1
ATOM 698 N N . LEU A 1 91 ? 13.563 -4.649 -17.791 1.00 94.00 91 LEU A N 1
ATOM 699 C CA . LEU A 1 91 ? 14.959 -5.071 -17.921 1.00 94.00 91 LEU A CA 1
ATOM 700 C C . LEU A 1 91 ? 15.360 -5.204 -19.393 1.00 94.00 91 LEU A C 1
ATOM 702 O O . LEU A 1 91 ? 16.407 -4.702 -19.787 1.00 94.00 91 LEU A O 1
ATOM 706 N N . GLU A 1 92 ? 14.522 -5.818 -20.224 1.00 94.44 92 GLU A N 1
ATOM 707 C CA . GLU A 1 92 ? 14.780 -5.954 -21.658 1.00 94.44 92 GLU A CA 1
ATOM 708 C C . GLU A 1 92 ? 14.956 -4.586 -22.3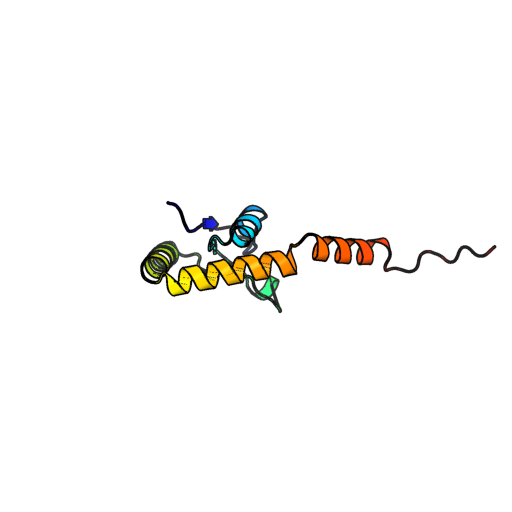24 1.00 94.44 92 GLU A C 1
ATOM 710 O O . GLU A 1 92 ? 15.931 -4.355 -23.038 1.00 94.44 92 GLU A O 1
ATOM 715 N N . THR A 1 93 ? 14.075 -3.639 -22.002 1.00 93.88 93 THR A N 1
ATOM 716 C CA . THR A 1 93 ? 14.166 -2.263 -22.500 1.00 93.88 93 THR A CA 1
ATOM 717 C C . THR A 1 93 ? 15.449 -1.577 -22.027 1.00 93.88 93 THR A C 1
ATOM 719 O O . THR A 1 93 ? 16.145 -0.955 -22.825 1.00 93.88 93 THR A O 1
ATOM 722 N N . ALA A 1 94 ? 15.792 -1.698 -20.744 1.00 93.44 94 ALA A N 1
ATOM 723 C CA . ALA A 1 94 ? 16.951 -1.029 -20.161 1.00 93.44 94 ALA A CA 1
ATOM 724 C C . ALA A 1 94 ? 18.291 -1.567 -20.691 1.00 93.44 94 ALA A C 1
ATOM 726 O O . ALA A 1 94 ? 19.221 -0.790 -20.895 1.00 93.44 94 ALA A O 1
ATOM 727 N N . TYR A 1 95 ? 18.395 -2.880 -20.912 1.00 91.56 95 TYR A N 1
ATOM 728 C CA . TYR A 1 95 ? 19.641 -3.522 -21.340 1.00 91.56 95 TYR A CA 1
ATOM 729 C C . TYR A 1 95 ? 19.783 -3.647 -22.861 1.00 91.56 95 TYR A C 1
ATOM 731 O O . TYR A 1 95 ? 20.911 -3.662 -23.351 1.00 91.56 95 TYR A O 1
ATOM 739 N N . PHE A 1 96 ? 18.677 -3.724 -23.610 1.00 89.12 96 PHE A N 1
ATOM 740 C CA . PHE A 1 96 ? 18.695 -4.008 -25.053 1.00 89.12 96 PHE A CA 1
ATOM 741 C C . PHE A 1 96 ? 17.932 -2.985 -25.910 1.00 89.12 96 PHE A C 1
ATOM 743 O O . PHE A 1 96 ? 18.046 -3.015 -27.132 1.00 89.12 96 PHE A O 1
ATOM 750 N N . GLY A 1 97 ? 17.178 -2.063 -25.302 1.00 77.25 97 GLY A N 1
ATOM 751 C CA . GLY A 1 97 ? 16.406 -1.031 -26.008 1.00 77.25 97 GLY A CA 1
ATOM 752 C C . GLY A 1 97 ? 17.218 0.186 -26.470 1.00 77.25 97 GLY A C 1
ATOM 753 O O . GLY A 1 97 ? 16.685 1.040 -27.176 1.00 77.25 97 GLY A O 1
ATOM 754 N N . GLY A 1 98 ? 18.499 0.279 -26.096 1.00 68.06 98 GLY A N 1
ATOM 755 C CA . GLY A 1 98 ? 19.446 1.247 -26.648 1.00 68.06 98 GLY A CA 1
ATOM 756 C C . GLY A 1 98 ? 20.295 0.595 -27.735 1.00 68.06 98 GLY A C 1
ATOM 757 O O . GLY A 1 98 ? 20.952 -0.408 -27.471 1.00 68.06 98 GLY A O 1
ATOM 758 N N . SER A 1 99 ? 20.298 1.157 -28.946 1.00 60.62 99 SER A N 1
ATOM 759 C CA . SER A 1 99 ? 21.155 0.724 -30.054 1.00 60.62 99 SER A CA 1
ATOM 760 C C . SER A 1 99 ? 22.600 0.508 -29.584 1.00 60.62 99 SER A C 1
ATOM 762 O O . SER A 1 99 ? 23.293 1.464 -29.236 1.00 60.62 99 SER A O 1
ATOM 764 N N . GLY A 1 100 ? 23.058 -0.747 -29.583 1.00 55.75 100 GLY A N 1
ATOM 765 C CA . GLY A 1 100 ? 24.478 -1.069 -29.438 1.00 55.75 100 GLY A CA 1
ATOM 766 C C . GLY A 1 100 ? 25.300 -0.418 -30.561 1.00 55.75 100 GLY A C 1
ATOM 767 O O . GLY A 1 100 ? 24.746 -0.101 -31.619 1.00 55.75 100 GLY A O 1
ATOM 768 N N . PRO A 1 101 ? 26.610 -0.181 -30.358 1.00 49.62 101 PRO A N 1
ATOM 769 C CA . PRO A 1 101 ? 27.434 0.502 -31.347 1.00 49.62 101 PRO A CA 1
ATOM 770 C C . PRO A 1 101 ? 27.436 -0.283 -32.662 1.00 49.62 101 PRO A C 1
ATOM 772 O O . PRO A 1 101 ? 27.602 -1.503 -32.664 1.00 49.62 101 PRO A O 1
ATOM 775 N N . ALA A 1 102 ? 27.268 0.426 -33.781 1.00 55.12 102 ALA A N 1
ATOM 776 C CA . ALA A 1 102 ? 27.522 -0.127 -35.101 1.00 55.12 102 ALA A CA 1
ATOM 777 C C . ALA A 1 102 ? 28.992 -0.564 -35.159 1.00 55.12 102 ALA A C 1
ATOM 779 O O . ALA A 1 102 ? 29.898 0.265 -35.246 1.00 55.12 102 ALA A O 1
ATOM 780 N N . VAL A 1 103 ? 29.230 -1.870 -35.063 1.00 56.16 103 VAL A N 1
ATOM 781 C CA . VAL A 1 103 ? 30.534 -2.454 -35.360 1.00 56.16 103 VAL A CA 1
ATOM 782 C C . VAL A 1 103 ? 30.646 -2.484 -36.882 1.00 56.16 103 VAL A C 1
ATOM 784 O O . VAL A 1 103 ? 30.201 -3.428 -37.530 1.00 56.16 103 VAL A O 1
ATOM 787 N N . SER A 1 104 ? 31.162 -1.399 -37.458 1.00 51.75 104 SER A N 1
ATOM 788 C CA . SER A 1 104 ? 31.547 -1.367 -38.869 1.00 51.75 104 SER A CA 1
ATOM 789 C C . SER A 1 104 ? 32.757 -2.275 -39.079 1.00 51.75 104 SER A C 1
ATOM 791 O O . SER A 1 104 ? 33.751 -2.156 -38.360 1.00 51.75 104 SER A O 1
ATOM 793 N N . SER A 1 105 ? 32.624 -3.198 -40.036 1.00 57.84 105 SER A N 1
ATOM 794 C CA . SER A 1 105 ? 33.712 -4.024 -40.581 1.00 57.84 105 SER A CA 1
ATOM 795 C C . SER A 1 105 ? 34.649 -3.219 -41.475 1.00 57.84 105 SER A C 1
ATOM 797 O O . SER A 1 105 ? 34.187 -2.198 -42.035 1.00 57.84 105 SER A O 1
#

Radius of gyration: 17.97 Å; chains: 1; bounding box: 51×26×56 Å

Secondary structure (DSSP, 8-state):
----EEE--TTS---HHHHHHHHTT--EEE---GGGG-SS----EE--SHHHHHHHHHHHHH-HHHHHHHHHHHHHHHHHHHSHHHHHHHHHHHHHSS-------

Foldseek 3Di:
DQQAAEDEDPVQDDDPVNLVCLLQLRAYEYAHDQVVVPPHGALHNHDHDPVSVVVVVVVCVVDVPVSNVSSVSSNVSSCCCVNPVNVVVVVCCVPPVDDDDPPDD